Protein AF-T0XRS8-F1 (afdb_monomer_lite)

Secondary structure (DSSP, 8-state):
-PPPP----EEEEEEEEPPGGGS-HHHHHHHHHHHHTTSSPPP-HHHHHHHHHTTTPPP-S-HHHHHHHHHHPPP---EEEEEEEE---EE-TT--EEEEEEEETTEEEEEETTS-EEEE-HHHHHHH-EE-----

pLDDT: mean 84.99, std 14.64, range [35.91, 97.06]

Sequence (136 aa):
MEGQPVDASRILRVRSRIPSFSLSPGALVARLLWARRGTGRPVTWDDYRKARESREGGVDIDLPTFRTLLETSRPDPGYKWRDHPFRPGYRDSEGREYEVIAASPGRIDLLREDGVAGYATEEEFQKFFTPISRID

Foldseek 3Di:
DDDDDDQPQDWAWAKDQDQLQNDDLLVNLLQQCQVCVPVPDQDDPVNSQCSNVVDDDHDPDDPVVNVVSNVPHHRDNRIDIDTDRDDFFKAFPVGWTWDFPDDDQQWTWIATPNNDIDIGGPVCCVVGIDTDDPPD

Structure (mmCIF, N/CA/C/O backbone):
data_AF-T0XRS8-F1
#
_entry.id   AF-T0XRS8-F1
#
loop_
_atom_site.group_PDB
_atom_site.id
_atom_site.type_symbol
_atom_site.label_atom_id
_atom_site.label_alt_id
_atom_site.label_comp_id
_atom_site.label_asym_id
_atom_site.label_entity_id
_atom_site.label_seq_id
_atom_site.pdbx_PDB_ins_code
_atom_site.Cartn_x
_atom_site.Cartn_y
_atom_site.Cartn_z
_atom_site.occupancy
_atom_site.B_iso_or_equiv
_atom_site.auth_seq_id
_atom_site.auth_comp_id
_atom_site.auth_asym_id
_atom_site.auth_atom_id
_atom_site.pdbx_PDB_model_num
ATOM 1 N N . MET A 1 1 ? -12.710 -18.693 40.143 1.00 35.91 1 MET A N 1
ATOM 2 C CA . MET A 1 1 ? -13.077 -19.442 38.926 1.00 35.91 1 MET A CA 1
ATOM 3 C C . MET A 1 1 ? -12.691 -18.549 37.768 1.00 35.91 1 MET A C 1
ATOM 5 O O . MET A 1 1 ? -13.249 -17.469 37.648 1.00 35.91 1 MET A O 1
ATOM 9 N N . GLU A 1 2 ? -11.623 -18.911 37.067 1.00 38.50 2 GLU A N 1
ATOM 10 C CA . GLU A 1 2 ? -11.020 -18.100 36.008 1.00 38.50 2 GLU A CA 1
ATOM 11 C C . GLU A 1 2 ? -11.913 -18.141 34.763 1.00 38.50 2 GLU A C 1
ATOM 13 O O . GLU A 1 2 ? -12.213 -19.215 34.246 1.00 38.50 2 GLU A O 1
ATOM 18 N N . GLY A 1 3 ? -12.378 -16.975 34.312 1.00 37.81 3 GLY A N 1
ATOM 19 C CA . GLY A 1 3 ? -13.088 -16.844 33.045 1.00 37.81 3 GLY A CA 1
ATOM 20 C C . GLY A 1 3 ? -12.098 -16.995 31.896 1.00 37.81 3 GLY A C 1
ATOM 21 O O . GLY A 1 3 ? -11.147 -16.220 31.789 1.00 37.81 3 GLY A O 1
ATOM 22 N N . GLN A 1 4 ? -12.299 -18.002 31.049 1.00 39.41 4 GLN A N 1
ATOM 23 C CA . GLN A 1 4 ? -11.571 -18.111 29.789 1.00 39.41 4 GLN A CA 1
ATOM 24 C C . GLN A 1 4 ? -11.883 -16.889 28.907 1.00 39.41 4 GLN A C 1
ATOM 26 O O . GLN A 1 4 ? -13.053 -16.523 28.775 1.00 39.41 4 GLN A O 1
ATOM 31 N N . PRO A 1 5 ? -10.873 -16.246 28.294 1.00 43.00 5 PRO A N 1
ATOM 32 C CA . PRO A 1 5 ? -11.111 -15.126 27.400 1.00 43.00 5 PRO A CA 1
ATOM 33 C C . PRO A 1 5 ? -11.850 -15.607 26.150 1.00 43.00 5 PRO A C 1
ATOM 35 O O . PRO A 1 5 ? -11.501 -16.626 25.557 1.00 43.00 5 PRO A O 1
ATOM 38 N N . VAL A 1 6 ? -12.875 -14.851 25.761 1.00 47.41 6 VAL A N 1
ATOM 39 C CA . VAL A 1 6 ? -13.699 -15.110 24.580 1.00 47.41 6 VAL A CA 1
ATOM 40 C C . VAL A 1 6 ? -12.820 -15.006 23.334 1.00 47.41 6 VAL A C 1
ATOM 42 O O . VAL A 1 6 ? -12.422 -13.916 22.920 1.00 47.41 6 VAL A O 1
ATOM 45 N N . ASP A 1 7 ? -12.486 -16.151 22.751 1.00 50.41 7 ASP A N 1
ATOM 46 C CA . ASP A 1 7 ? -11.766 -16.230 21.488 1.00 50.41 7 ASP A CA 1
ATOM 47 C C . ASP A 1 7 ? -12.757 -16.046 20.332 1.00 50.41 7 ASP A C 1
ATOM 49 O O . ASP A 1 7 ? -13.277 -17.000 19.761 1.00 50.41 7 ASP A O 1
ATOM 53 N N . ALA A 1 8 ? -13.068 -14.789 20.016 1.00 51.38 8 ALA A N 1
ATOM 54 C CA . ALA A 1 8 ? -13.734 -14.425 18.767 1.00 51.38 8 ALA A CA 1
ATOM 55 C C . ALA A 1 8 ? -12.721 -13.865 17.754 1.00 51.38 8 ALA A C 1
ATOM 57 O O . ALA A 1 8 ? -13.025 -12.934 17.007 1.00 51.38 8 ALA A O 1
ATOM 58 N N . SER A 1 9 ? -11.496 -14.408 17.726 1.00 61.56 9 SER A N 1
ATOM 59 C CA . SER A 1 9 ? -10.527 -14.065 16.687 1.00 61.56 9 SER A CA 1
ATOM 60 C C . SER A 1 9 ? -10.908 -14.750 15.369 1.00 61.56 9 SER A C 1
ATOM 62 O O . SER A 1 9 ? -10.404 -15.808 15.003 1.00 61.56 9 SER A O 1
ATOM 64 N N . ARG A 1 10 ? -11.830 -14.150 14.606 1.00 82.62 10 ARG A N 1
ATOM 65 C CA . ARG A 1 10 ? -11.964 -14.542 13.196 1.00 82.62 10 ARG A CA 1
ATOM 66 C C . ARG A 1 10 ? -10.756 -14.022 12.425 1.00 82.62 10 ARG A C 1
ATOM 68 O O . ARG A 1 10 ? -10.307 -12.891 12.615 1.00 82.62 10 ARG A O 1
ATOM 75 N N . ILE A 1 11 ? -10.222 -14.860 11.546 1.00 85.69 11 ILE A N 1
ATOM 76 C CA . ILE A 1 11 ? -9.126 -14.468 10.667 1.00 85.69 11 ILE A CA 1
ATOM 77 C C . ILE A 1 11 ? -9.707 -13.687 9.492 1.00 85.69 11 ILE A C 1
ATOM 79 O O . ILE A 1 11 ? -10.477 -14.229 8.699 1.00 85.69 11 ILE A O 1
ATOM 83 N N . LEU A 1 12 ? -9.322 -12.417 9.368 1.00 86.75 12 LEU A N 1
ATOM 84 C CA . LEU A 1 12 ? -9.622 -11.617 8.187 1.00 86.75 12 LEU A CA 1
ATOM 85 C C . LEU A 1 12 ? -8.468 -11.678 7.203 1.00 86.75 12 LEU A C 1
ATOM 87 O O . LEU A 1 12 ? -7.303 -11.506 7.564 1.00 86.75 12 LEU A O 1
ATOM 91 N N . ARG A 1 13 ? -8.807 -11.845 5.926 1.00 83.56 13 ARG A N 1
ATOM 9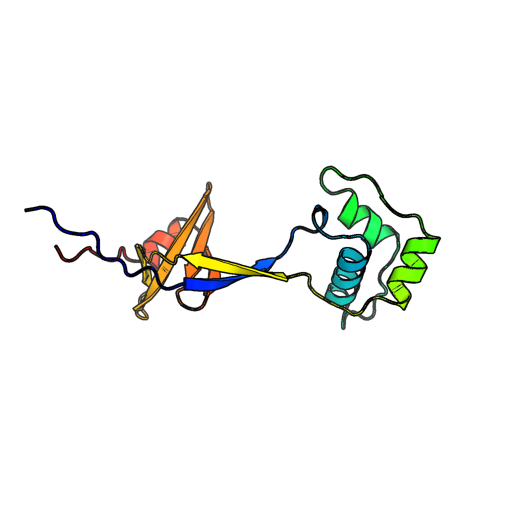2 C CA . ARG A 1 13 ? -7.837 -11.766 4.841 1.00 83.56 13 ARG A CA 1
ATOM 93 C C . ARG A 1 13 ? -7.719 -10.318 4.382 1.00 83.56 13 ARG A C 1
ATOM 95 O O . ARG A 1 13 ? -8.524 -9.828 3.595 1.00 83.56 13 ARG A O 1
ATOM 102 N N . VAL A 1 14 ? -6.701 -9.624 4.877 1.00 80.38 14 VAL A N 1
ATOM 103 C CA . VAL A 1 14 ? -6.521 -8.185 4.656 1.00 80.38 14 VAL A CA 1
ATOM 104 C C . VAL A 1 14 ? -5.613 -7.940 3.460 1.00 80.38 14 VAL A C 1
ATOM 106 O O . VAL A 1 14 ? -4.503 -8.475 3.363 1.00 80.38 14 VAL A O 1
ATOM 109 N N . ARG A 1 15 ? -6.070 -7.080 2.548 1.00 82.62 15 ARG A N 1
ATOM 110 C CA . ARG A 1 15 ? -5.274 -6.615 1.412 1.00 82.62 15 ARG A CA 1
ATOM 111 C C . ARG A 1 15 ? -4.413 -5.438 1.852 1.00 82.62 15 ARG A C 1
ATOM 113 O O . ARG A 1 15 ? -4.931 -4.370 2.155 1.00 82.62 15 ARG A O 1
ATOM 120 N N . SER A 1 16 ? -3.094 -5.598 1.836 1.00 76.50 16 SER A N 1
ATOM 121 C CA . SER A 1 16 ? -2.159 -4.515 2.166 1.00 76.50 16 SER A CA 1
ATOM 122 C C . SER A 1 16 ? -1.272 -4.173 0.975 1.00 76.50 16 SER A C 1
ATOM 124 O O . SER A 1 16 ? -0.821 -5.052 0.234 1.00 76.50 16 SER A O 1
ATOM 126 N N . ARG A 1 17 ? -1.042 -2.877 0.746 1.00 80.12 17 ARG A N 1
ATOM 127 C CA . ARG A 1 17 ? -0.142 -2.421 -0.317 1.00 80.12 17 ARG A CA 1
ATOM 128 C C . ARG A 1 17 ? 1.295 -2.650 0.134 1.00 80.12 17 ARG A C 1
ATOM 130 O O . ARG A 1 17 ? 1.692 -2.172 1.191 1.00 80.12 17 ARG A O 1
ATOM 137 N N . ILE A 1 18 ? 2.079 -3.363 -0.668 1.00 82.00 18 ILE A N 1
ATOM 138 C CA . ILE A 1 18 ? 3.507 -3.542 -0.384 1.00 82.00 18 ILE A CA 1
ATOM 139 C C . ILE A 1 18 ? 4.193 -2.186 -0.600 1.00 82.00 18 ILE A C 1
ATOM 141 O O . ILE A 1 18 ? 3.936 -1.574 -1.632 1.00 82.00 18 ILE A O 1
ATOM 145 N N . PRO A 1 19 ? 5.039 -1.662 0.292 1.00 81.19 19 PRO A N 1
ATOM 146 C CA . PRO A 1 19 ? 5.772 -0.428 0.009 1.00 81.19 19 PRO A CA 1
ATOM 147 C C . PRO A 1 19 ? 6.645 -0.560 -1.249 1.00 81.19 19 PRO A C 1
ATOM 149 O O . PRO A 1 19 ? 7.181 -1.629 -1.518 1.00 81.19 19 PRO A O 1
ATOM 152 N N . SER A 1 20 ? 6.776 0.503 -2.051 1.00 82.25 20 SER A N 1
ATOM 153 C CA . SER A 1 20 ? 7.498 0.434 -3.339 1.00 82.25 20 SER A CA 1
ATOM 154 C C . SER A 1 20 ? 8.973 0.042 -3.194 1.00 82.25 20 SER A C 1
ATOM 156 O O . SER A 1 20 ? 9.494 -0.668 -4.047 1.00 82.25 20 SER A O 1
ATOM 158 N N . PHE A 1 21 ? 9.623 0.424 -2.092 1.00 77.69 21 PHE A N 1
ATOM 159 C CA . PHE A 1 21 ? 11.002 0.028 -1.786 1.00 77.69 21 PHE A CA 1
ATOM 160 C C . PHE A 1 21 ? 11.142 -1.466 -1.446 1.00 77.69 21 PHE A C 1
ATOM 162 O O . PHE A 1 21 ? 12.203 -2.044 -1.645 1.00 77.69 21 PHE A O 1
ATOM 169 N N . SER A 1 22 ? 10.074 -2.115 -0.972 1.00 82.31 22 SER A N 1
ATOM 170 C CA . SER A 1 22 ? 10.066 -3.552 -0.663 1.00 82.31 22 SER A CA 1
ATOM 171 C C . SER A 1 22 ? 9.746 -4.426 -1.878 1.00 82.31 22 SER A C 1
ATOM 173 O O . SER A 1 22 ? 9.732 -5.649 -1.762 1.00 82.31 22 SER A O 1
ATOM 175 N N . LEU A 1 23 ? 9.430 -3.826 -3.028 1.00 87.25 23 LEU A N 1
ATOM 176 C CA . LEU A 1 23 ? 9.200 -4.566 -4.262 1.00 87.25 23 LEU A CA 1
ATOM 177 C C . LEU A 1 23 ? 10.528 -4.936 -4.925 1.00 87.25 23 LEU A C 1
ATOM 179 O O . LEU A 1 23 ? 11.496 -4.175 -4.865 1.00 87.25 23 LEU A O 1
ATOM 183 N N . SER A 1 24 ? 10.550 -6.080 -5.608 1.00 90.25 24 SER A N 1
ATOM 184 C CA . SER A 1 24 ? 11.596 -6.367 -6.589 1.00 90.25 24 SER A CA 1
ATOM 185 C C . SER A 1 24 ? 11.505 -5.377 -7.763 1.00 90.25 24 SER A C 1
ATOM 187 O O . SER A 1 24 ? 10.426 -4.818 -7.999 1.00 90.25 24 SER A O 1
ATOM 189 N N . PRO A 1 25 ? 12.584 -5.184 -8.541 1.00 91.00 25 PRO A N 1
ATOM 190 C CA . PRO A 1 25 ? 12.568 -4.303 -9.709 1.00 91.00 25 PRO A CA 1
ATOM 191 C C . PRO A 1 25 ? 11.397 -4.563 -10.664 1.00 91.00 25 PRO A C 1
ATOM 193 O O . PRO A 1 25 ? 10.655 -3.645 -11.011 1.00 91.00 25 PRO A O 1
ATOM 196 N N . GLY A 1 26 ? 11.161 -5.830 -11.021 1.00 93.00 26 GLY A N 1
ATOM 197 C CA . GLY A 1 26 ? 10.048 -6.212 -11.896 1.00 93.00 26 GLY A CA 1
ATOM 198 C C . GLY A 1 26 ? 8.679 -5.907 -11.286 1.00 93.00 26 GLY A C 1
ATOM 199 O O . GLY A 1 26 ? 7.807 -5.362 -11.958 1.00 93.00 26 GLY A O 1
ATOM 200 N N . ALA A 1 27 ? 8.496 -6.167 -9.989 1.00 91.56 27 ALA A N 1
ATOM 201 C CA . ALA A 1 27 ? 7.237 -5.860 -9.314 1.00 91.56 27 ALA A CA 1
ATOM 202 C C . ALA A 1 27 ? 6.998 -4.342 -9.187 1.00 91.56 27 ALA A C 1
ATOM 204 O O . ALA A 1 27 ? 5.854 -3.884 -9.242 1.00 91.56 27 ALA A O 1
ATOM 205 N N . LEU A 1 28 ? 8.060 -3.540 -9.061 1.00 92.50 28 LEU A N 1
ATOM 206 C CA . LEU A 1 28 ? 7.959 -2.082 -9.081 1.00 92.50 28 LEU A CA 1
ATOM 207 C C . LEU A 1 28 ? 7.553 -1.564 -10.469 1.00 92.50 28 LEU A C 1
ATOM 209 O O . LEU A 1 28 ? 6.654 -0.727 -10.561 1.00 92.50 28 LEU A O 1
ATOM 213 N N . VAL A 1 29 ? 8.140 -2.101 -11.544 1.00 94.62 29 VAL A N 1
ATOM 214 C CA . VAL A 1 29 ? 7.738 -1.786 -12.928 1.00 94.62 29 VAL A CA 1
ATOM 215 C C . VAL A 1 29 ? 6.275 -2.166 -13.175 1.00 94.62 29 VAL A C 1
ATOM 217 O O . VAL A 1 29 ? 5.503 -1.338 -13.661 1.00 94.62 29 VAL A O 1
ATOM 220 N N . ALA A 1 30 ? 5.853 -3.361 -12.754 1.00 94.81 30 ALA A N 1
ATOM 221 C CA . ALA A 1 30 ? 4.461 -3.807 -12.826 1.00 94.81 30 ALA A CA 1
ATOM 222 C C . ALA A 1 30 ? 3.492 -2.836 -12.123 1.00 94.81 30 ALA A C 1
ATOM 224 O O . ALA A 1 30 ? 2.426 -2.513 -12.662 1.00 94.81 30 ALA A O 1
ATOM 225 N N . ARG A 1 31 ? 3.881 -2.298 -10.960 1.00 93.62 31 ARG A N 1
ATOM 226 C CA . ARG A 1 31 ? 3.103 -1.282 -10.237 1.00 93.62 31 ARG A CA 1
ATOM 227 C C . ARG A 1 31 ? 3.009 0.036 -10.978 1.00 93.62 31 ARG A C 1
ATOM 229 O O . ARG A 1 31 ? 1.933 0.636 -10.993 1.00 93.62 31 ARG A O 1
ATOM 236 N N . LEU A 1 32 ? 4.107 0.511 -11.552 1.00 93.50 32 LEU A N 1
ATOM 237 C CA . LEU A 1 32 ? 4.101 1.749 -12.327 1.00 93.50 32 LEU A CA 1
ATOM 238 C C . LEU A 1 32 ? 3.209 1.603 -13.565 1.00 93.50 32 LEU A C 1
ATOM 240 O O . LEU A 1 32 ? 2.399 2.488 -13.836 1.00 93.50 32 LEU A O 1
ATOM 244 N N . LEU A 1 33 ? 3.277 0.454 -14.247 1.00 94.94 33 LEU A N 1
ATOM 245 C CA . LEU A 1 33 ? 2.398 0.121 -15.371 1.00 94.94 33 LEU A CA 1
ATOM 246 C C . LEU A 1 33 ? 0.925 0.120 -14.952 1.00 94.94 33 LEU A C 1
ATOM 248 O O . LEU A 1 33 ? 0.080 0.682 -15.648 1.00 94.94 33 LEU A O 1
ATOM 252 N N . TRP A 1 34 ? 0.611 -0.457 -13.790 1.00 93.62 34 TRP A N 1
ATOM 253 C CA . TRP A 1 34 ? -0.744 -0.425 -13.244 1.00 93.62 34 TRP A CA 1
ATOM 254 C C . TRP A 1 34 ? -1.208 1.000 -12.928 1.00 93.62 34 TRP A C 1
ATOM 256 O O . TRP A 1 34 ? -2.308 1.380 -13.317 1.00 93.62 34 TRP A O 1
ATOM 266 N N . ALA A 1 35 ? -0.363 1.811 -12.287 1.00 90.56 35 ALA A N 1
ATOM 267 C CA . ALA A 1 35 ? -0.690 3.188 -11.915 1.00 90.56 35 ALA A CA 1
ATOM 268 C C . ALA A 1 35 ? -0.885 4.115 -13.128 1.00 90.56 35 ALA A C 1
ATOM 270 O O . ALA A 1 35 ? -1.624 5.094 -13.047 1.00 90.56 35 ALA A O 1
ATOM 271 N N . ARG A 1 36 ? -0.227 3.818 -14.255 1.00 92.75 36 ARG A N 1
ATOM 272 C CA . ARG A 1 36 ? -0.371 4.553 -15.520 1.00 92.75 36 ARG A CA 1
ATOM 273 C C . ARG A 1 36 ? -1.473 3.996 -16.424 1.00 92.75 36 ARG A C 1
ATOM 275 O O . ARG A 1 36 ? -1.785 4.619 -17.446 1.00 92.75 36 ARG A O 1
ATOM 282 N N . ARG A 1 37 ? -2.095 2.868 -16.068 1.00 87.75 37 ARG A N 1
ATOM 283 C CA . ARG A 1 37 ? -3.165 2.255 -16.861 1.00 87.75 37 ARG A CA 1
ATOM 284 C C . ARG A 1 37 ? -4.313 3.248 -17.054 1.00 87.75 37 ARG A C 1
ATOM 286 O O . ARG A 1 37 ? -4.827 3.807 -16.095 1.00 87.75 37 ARG A O 1
ATOM 293 N N . GLY A 1 38 ? -4.704 3.472 -18.308 1.00 84.94 38 GLY A N 1
ATOM 294 C CA . GLY A 1 38 ? -5.793 4.391 -18.658 1.00 84.94 38 GLY A CA 1
ATOM 295 C C . GLY A 1 38 ? -5.424 5.879 -18.643 1.00 84.94 38 GLY A C 1
ATOM 296 O O . GLY A 1 38 ? -6.267 6.702 -18.972 1.00 84.94 38 GLY A O 1
ATOM 297 N N . THR A 1 39 ? -4.176 6.242 -18.320 1.00 89.06 39 THR A N 1
ATOM 298 C CA . THR A 1 39 ? -3.729 7.652 -18.313 1.00 89.06 39 THR A CA 1
ATOM 299 C C . THR A 1 39 ? -3.171 8.132 -19.656 1.00 89.06 39 THR A C 1
ATOM 301 O O . THR A 1 39 ? -2.911 9.321 -19.820 1.00 89.06 39 THR A O 1
ATOM 304 N N . GLY A 1 40 ? -2.910 7.215 -20.596 1.00 86.56 40 GLY A N 1
ATOM 305 C CA . GLY A 1 40 ? -2.250 7.507 -21.877 1.00 86.56 40 GLY A CA 1
ATOM 306 C C . GLY A 1 40 ? -0.763 7.876 -21.769 1.00 86.56 40 GLY A C 1
ATOM 307 O O . GLY A 1 40 ? -0.125 8.119 -22.789 1.00 86.56 40 GLY A O 1
ATOM 308 N N . ARG A 1 41 ? -0.189 7.913 -20.558 1.00 90.31 41 ARG A N 1
ATOM 309 C CA . ARG A 1 41 ? 1.225 8.239 -20.326 1.00 90.31 41 ARG A CA 1
ATOM 310 C C . ARG A 1 41 ? 2.058 6.965 -20.147 1.00 90.31 41 ARG A C 1
ATOM 312 O O . ARG A 1 41 ? 1.679 6.132 -19.321 1.00 90.31 41 ARG A O 1
ATOM 319 N N . PRO A 1 42 ? 3.188 6.807 -20.858 1.00 92.69 42 PRO A N 1
ATOM 320 C CA . PRO A 1 42 ? 4.075 5.667 -20.659 1.00 92.69 42 PRO A CA 1
ATOM 321 C C . PRO A 1 42 ? 4.801 5.756 -19.311 1.00 92.69 42 PRO A C 1
ATOM 323 O O . PRO A 1 42 ? 5.017 6.843 -18.775 1.00 92.69 42 PRO A O 1
ATOM 326 N N . VAL A 1 43 ? 5.196 4.600 -18.776 1.00 94.56 43 VAL A N 1
ATOM 327 C CA . VAL A 1 43 ? 6.115 4.527 -17.633 1.00 94.56 43 VAL A CA 1
ATOM 328 C C . VAL A 1 43 ? 7.522 4.841 -18.124 1.00 94.56 43 VAL A C 1
ATOM 330 O O . VAL A 1 43 ? 7.988 4.256 -19.101 1.00 94.56 43 VAL A O 1
ATOM 333 N N . THR A 1 44 ? 8.203 5.754 -17.441 1.00 95.62 44 THR A N 1
ATOM 334 C CA . THR A 1 44 ? 9.549 6.203 -17.804 1.00 95.62 44 THR A CA 1
ATOM 335 C C . THR A 1 44 ? 10.599 5.713 -16.815 1.00 95.62 44 THR A C 1
ATOM 337 O O . THR A 1 44 ? 10.300 5.288 -15.699 1.00 95.62 44 THR A O 1
ATOM 340 N N . TRP A 1 45 ? 11.863 5.814 -17.222 1.00 94.75 45 TRP A N 1
ATOM 341 C CA . TRP A 1 45 ? 12.990 5.531 -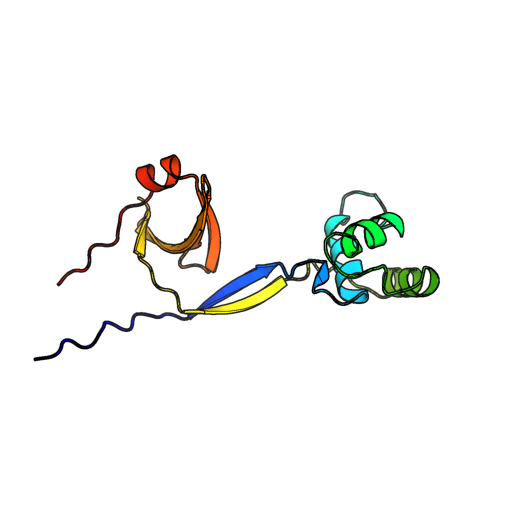16.340 1.00 94.75 45 TRP A CA 1
ATOM 342 C C . TRP A 1 45 ? 13.025 6.455 -15.114 1.00 94.75 45 TRP A C 1
ATOM 344 O O . TRP A 1 45 ? 13.332 6.016 -14.009 1.00 94.75 45 TRP A O 1
ATOM 354 N N . ASP A 1 46 ? 12.646 7.721 -15.287 1.00 92.88 46 ASP A N 1
ATOM 355 C CA . ASP A 1 46 ? 12.565 8.697 -14.198 1.00 92.88 46 ASP A CA 1
ATOM 356 C C . ASP A 1 46 ? 11.483 8.324 -13.167 1.00 92.88 46 ASP A C 1
ATOM 358 O O . ASP A 1 46 ? 11.716 8.432 -11.962 1.00 92.88 46 ASP A O 1
ATOM 362 N N . ASP A 1 47 ? 10.339 7.785 -13.616 1.00 92.06 47 ASP A N 1
ATOM 363 C CA . ASP A 1 47 ? 9.308 7.253 -12.711 1.00 92.06 47 ASP A CA 1
ATOM 364 C C . ASP A 1 47 ? 9.860 6.113 -11.837 1.00 92.06 47 ASP A C 1
ATOM 366 O O . ASP A 1 47 ? 9.589 6.066 -10.634 1.00 92.06 47 ASP A O 1
ATOM 370 N N . TYR A 1 48 ? 10.648 5.203 -12.427 1.00 91.81 48 TYR A N 1
ATOM 371 C CA . TYR A 1 48 ? 11.281 4.100 -11.698 1.00 91.81 48 TYR A CA 1
ATOM 372 C C . TYR A 1 48 ? 12.257 4.615 -10.644 1.00 91.81 48 TYR A C 1
ATOM 374 O O . TYR A 1 48 ? 12.160 4.240 -9.473 1.00 91.81 48 TYR A O 1
ATOM 382 N N . ARG A 1 49 ? 13.159 5.517 -11.044 1.00 90.06 49 ARG A N 1
ATOM 383 C CA . ARG A 1 49 ? 14.161 6.101 -10.151 1.00 90.06 49 ARG A CA 1
ATOM 384 C C . ARG A 1 49 ? 13.524 6.790 -8.956 1.00 90.06 49 ARG A C 1
ATOM 386 O O . ARG A 1 49 ? 13.837 6.435 -7.826 1.00 90.06 49 ARG A O 1
ATOM 393 N N . LYS A 1 50 ? 12.558 7.681 -9.188 1.00 88.38 50 LYS A N 1
ATOM 394 C CA . LYS A 1 50 ? 11.840 8.386 -8.115 1.00 88.38 50 LYS A CA 1
ATOM 395 C C . LYS A 1 50 ? 11.130 7.429 -7.164 1.00 88.38 50 LYS A C 1
ATOM 397 O O . LYS A 1 50 ? 11.134 7.638 -5.953 1.00 88.38 50 LYS A O 1
ATOM 402 N N . ALA A 1 51 ? 10.523 6.367 -7.694 1.00 86.56 51 ALA A N 1
ATOM 403 C CA . ALA A 1 51 ? 9.852 5.376 -6.865 1.00 86.56 51 ALA A CA 1
ATOM 404 C C . ALA A 1 51 ? 10.839 4.554 -6.015 1.00 86.56 51 ALA A C 1
ATOM 406 O O . ALA A 1 51 ? 10.492 4.173 -4.892 1.00 86.56 51 ALA A O 1
ATOM 407 N N . ARG A 1 52 ? 12.054 4.304 -6.521 1.00 85.75 52 ARG A N 1
ATOM 408 C CA . ARG A 1 52 ? 13.095 3.520 -5.841 1.00 85.75 52 ARG A CA 1
ATOM 409 C C . ARG A 1 52 ? 13.886 4.331 -4.815 1.00 85.75 52 ARG A C 1
ATOM 411 O O . ARG A 1 52 ? 14.010 3.897 -3.675 1.00 85.75 52 ARG A O 1
ATOM 418 N N . GLU A 1 53 ? 14.309 5.535 -5.193 1.00 74.00 53 GLU A N 1
ATOM 419 C CA . GLU A 1 53 ? 15.128 6.456 -4.387 1.00 74.00 53 GLU A CA 1
ATOM 420 C C . GLU A 1 53 ? 14.409 6.953 -3.116 1.00 74.00 53 GLU A C 1
ATOM 422 O O . GLU A 1 53 ? 15.029 7.515 -2.220 1.00 74.00 53 GLU A O 1
ATOM 427 N N . SER A 1 54 ? 13.099 6.724 -2.998 1.00 58.25 54 SER A N 1
ATOM 428 C CA . SER A 1 54 ? 12.246 7.340 -1.980 1.00 58.25 54 SER A CA 1
ATOM 429 C C . SER A 1 54 ? 12.459 6.920 -0.519 1.00 58.25 54 SER A C 1
ATOM 431 O O . SER A 1 54 ? 11.722 7.460 0.306 1.00 58.25 54 SER A O 1
ATOM 433 N N . ARG A 1 55 ? 13.412 6.038 -0.142 1.00 57.44 55 ARG A N 1
ATOM 434 C CA . ARG A 1 55 ? 13.782 5.915 1.293 1.00 57.44 55 ARG A CA 1
ATOM 435 C C . ARG A 1 55 ? 15.061 5.192 1.726 1.00 57.44 55 ARG A C 1
ATOM 437 O O . ARG A 1 55 ? 15.440 5.468 2.848 1.00 57.44 55 ARG A O 1
ATOM 444 N N . GLU A 1 56 ? 15.722 4.329 0.943 1.00 52.94 56 GLU A N 1
ATOM 445 C CA . GLU A 1 56 ? 17.007 3.709 1.389 1.00 52.94 56 GLU A CA 1
ATOM 446 C C . GLU A 1 56 ? 17.734 2.848 0.334 1.00 52.94 56 GLU A C 1
ATOM 448 O O . GLU A 1 56 ? 18.903 2.514 0.504 1.00 52.94 56 GLU A O 1
ATOM 453 N N . GLY A 1 57 ? 17.083 2.495 -0.776 1.00 54.59 57 GLY A N 1
ATOM 454 C CA . GLY A 1 57 ? 17.710 1.754 -1.869 1.00 54.59 57 GLY A CA 1
ATOM 455 C C . GLY A 1 57 ? 18.044 2.686 -3.022 1.00 54.59 57 GLY A C 1
ATOM 456 O O . GLY A 1 57 ? 17.143 3.282 -3.611 1.00 54.59 57 GLY A O 1
ATOM 457 N N . GLY A 1 58 ? 19.327 2.803 -3.363 1.00 69.56 58 GLY A N 1
ATOM 458 C CA . GLY A 1 58 ? 19.730 3.379 -4.642 1.00 69.56 58 GLY A CA 1
ATOM 459 C C . GLY A 1 58 ? 19.096 2.628 -5.818 1.00 69.56 58 GLY A C 1
ATOM 460 O O . GLY A 1 58 ? 18.491 1.565 -5.667 1.00 69.56 58 GLY A O 1
ATOM 461 N N . VAL A 1 59 ? 19.228 3.195 -7.012 1.00 80.31 59 VAL A N 1
ATOM 462 C CA . VAL A 1 59 ? 18.785 2.534 -8.241 1.00 80.31 59 VAL A CA 1
ATOM 463 C C . VAL A 1 59 ? 19.538 1.204 -8.383 1.00 80.31 59 VAL A C 1
ATOM 465 O O . VAL A 1 59 ? 20.763 1.185 -8.443 1.00 80.31 59 VAL A O 1
ATOM 468 N N . ASP A 1 60 ? 18.797 0.099 -8.392 1.00 85.50 60 ASP A N 1
ATOM 469 C CA . ASP A 1 60 ? 19.305 -1.273 -8.252 1.00 85.50 60 ASP A CA 1
ATOM 470 C C . ASP A 1 60 ? 19.368 -2.057 -9.568 1.00 85.50 60 ASP A C 1
ATOM 472 O O . ASP A 1 60 ? 19.826 -3.197 -9.598 1.00 85.50 60 ASP A O 1
ATOM 476 N N . ILE A 1 61 ? 18.919 -1.441 -10.659 1.00 91.00 61 ILE A N 1
ATOM 477 C CA . ILE A 1 61 ? 19.010 -1.962 -12.023 1.00 91.00 61 ILE A CA 1
ATOM 478 C C . ILE A 1 61 ? 19.471 -0.850 -12.965 1.00 91.00 61 ILE A C 1
ATOM 480 O O . ILE A 1 61 ? 19.360 0.329 -12.643 1.00 91.00 61 ILE A O 1
ATOM 484 N N . ASP A 1 62 ? 19.962 -1.199 -14.145 1.00 93.38 62 ASP A N 1
ATOM 485 C CA . ASP A 1 62 ? 20.300 -0.224 -15.179 1.00 93.38 62 ASP A CA 1
ATOM 486 C C . ASP A 1 62 ? 19.128 0.036 -16.149 1.00 93.38 62 ASP A C 1
ATOM 488 O O . ASP A 1 62 ? 18.071 -0.604 -16.104 1.00 93.38 62 ASP A O 1
ATOM 492 N N .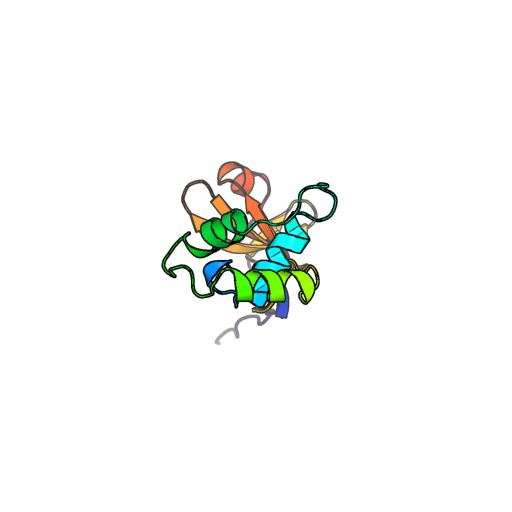 LEU A 1 63 ? 19.307 1.014 -17.043 1.00 94.06 63 LEU A N 1
ATOM 493 C CA . LEU A 1 63 ? 18.299 1.379 -18.042 1.00 94.06 63 LEU A CA 1
ATOM 494 C C . LEU A 1 63 ? 17.966 0.223 -19.018 1.00 94.06 63 LEU A C 1
ATOM 496 O O . LEU A 1 63 ? 16.780 0.034 -19.303 1.00 94.06 63 LEU A O 1
ATOM 500 N N . PRO A 1 64 ? 18.937 -0.554 -19.543 1.00 97.06 64 PRO A N 1
ATOM 501 C CA . PRO A 1 64 ? 18.640 -1.747 -20.341 1.00 97.06 64 PRO A CA 1
ATOM 502 C C . PRO A 1 64 ? 17.769 -2.782 -19.613 1.00 97.06 64 PRO A C 1
ATOM 504 O O . PRO A 1 64 ? 16.779 -3.260 -20.178 1.00 97.06 64 PRO A O 1
ATOM 507 N N . THR A 1 65 ? 18.073 -3.081 -18.348 1.00 95.81 65 THR A N 1
ATOM 508 C CA . THR A 1 65 ? 17.275 -4.005 -17.527 1.00 95.81 65 THR A CA 1
ATOM 509 C C . THR A 1 65 ? 15.865 -3.466 -17.321 1.00 95.81 65 THR A C 1
ATOM 511 O O . THR A 1 65 ? 14.891 -4.199 -17.479 1.00 95.81 65 THR A O 1
ATOM 514 N N . PHE A 1 66 ? 15.723 -2.167 -17.050 1.00 96.25 66 PHE A N 1
ATOM 515 C CA . PHE A 1 66 ? 14.413 -1.530 -16.932 1.00 96.25 66 PHE A CA 1
ATOM 516 C C . PHE A 1 66 ? 13.578 -1.652 -18.207 1.00 96.25 66 PHE A C 1
ATOM 518 O O . PHE A 1 66 ? 12.399 -1.985 -18.122 1.00 96.25 66 PHE A O 1
ATOM 525 N N . ARG A 1 67 ? 14.171 -1.419 -19.385 1.00 96.44 67 ARG A N 1
ATOM 526 C CA . ARG A 1 67 ? 13.469 -1.572 -20.672 1.00 96.44 67 ARG A CA 1
ATOM 527 C C . ARG A 1 67 ? 12.972 -3.002 -20.867 1.00 96.44 67 ARG A C 1
ATOM 529 O O . ARG A 1 67 ? 11.808 -3.198 -21.195 1.00 96.44 67 ARG A O 1
ATOM 536 N N . THR A 1 68 ? 13.815 -3.982 -20.550 1.00 97.06 68 THR A N 1
ATOM 537 C CA . THR A 1 68 ? 13.445 -5.405 -20.597 1.00 97.06 68 THR A CA 1
ATOM 538 C C . THR A 1 68 ? 12.271 -5.709 -19.663 1.00 97.06 68 THR A C 1
ATOM 540 O O . THR A 1 68 ? 11.309 -6.379 -20.040 1.00 97.06 68 THR A O 1
ATOM 543 N N . LEU A 1 69 ? 12.304 -5.187 -18.434 1.00 96.25 69 LEU A N 1
ATOM 544 C CA . LEU A 1 69 ? 11.207 -5.350 -17.481 1.00 96.25 69 LEU A CA 1
ATOM 545 C C . LEU A 1 69 ? 9.932 -4.644 -17.945 1.00 96.25 69 LEU A C 1
ATOM 547 O O . LEU A 1 69 ? 8.847 -5.170 -17.722 1.00 96.25 69 LEU A O 1
ATOM 551 N N . LEU A 1 70 ? 10.037 -3.484 -18.593 1.00 95.69 70 LEU A N 1
ATOM 552 C CA . LEU A 1 70 ? 8.887 -2.738 -19.099 1.00 95.69 70 LEU A CA 1
ATOM 553 C C . LEU A 1 70 ? 8.126 -3.519 -20.179 1.00 95.69 70 LEU A C 1
ATOM 555 O O . LEU A 1 70 ? 6.900 -3.475 -20.208 1.00 95.69 70 LEU A O 1
ATOM 559 N N . GLU A 1 71 ? 8.847 -4.253 -21.025 1.00 94.50 71 GLU A N 1
ATOM 560 C CA . GLU A 1 71 ? 8.276 -5.086 -22.090 1.00 94.50 71 GLU A CA 1
ATOM 561 C C . GLU A 1 71 ? 7.679 -6.400 -21.565 1.00 94.50 71 GLU A C 1
ATOM 563 O O . GLU A 1 71 ? 6.685 -6.894 -22.095 1.00 94.50 71 GLU A O 1
ATOM 568 N N . THR A 1 72 ? 8.275 -6.972 -20.517 1.00 95.12 72 THR A N 1
ATOM 569 C CA . THR A 1 72 ? 7.917 -8.310 -20.012 1.00 95.12 72 THR A CA 1
ATOM 570 C C . THR A 1 72 ? 6.934 -8.290 -18.840 1.00 95.12 72 THR A C 1
ATOM 572 O O . THR A 1 72 ? 6.228 -9.274 -18.603 1.00 95.12 72 THR A O 1
ATOM 575 N N . SER A 1 73 ? 6.854 -7.183 -18.098 1.00 93.12 73 SER A N 1
ATOM 576 C CA . SER A 1 73 ? 6.009 -7.079 -16.907 1.00 93.12 73 SER A CA 1
ATOM 577 C C . SER A 1 73 ? 4.539 -6.888 -17.264 1.00 93.12 73 SER A C 1
ATOM 579 O O . SER A 1 73 ? 4.173 -6.088 -18.123 1.00 93.12 73 SER A O 1
ATOM 581 N N . ARG A 1 74 ? 3.660 -7.564 -16.522 1.00 92.94 74 ARG A N 1
ATOM 582 C CA . ARG A 1 74 ? 2.215 -7.312 -16.572 1.00 92.94 74 ARG A CA 1
ATOM 583 C C . ARG A 1 74 ? 1.827 -6.278 -15.510 1.00 92.94 74 ARG A C 1
ATOM 585 O O . ARG A 1 74 ? 2.389 -6.328 -14.419 1.00 92.94 74 ARG A O 1
ATOM 592 N N . PRO A 1 75 ? 0.869 -5.369 -15.776 1.00 91.81 75 PRO A N 1
ATOM 593 C CA . PRO A 1 75 ? 0.407 -4.410 -14.775 1.00 91.81 75 PRO A CA 1
ATOM 594 C C . PRO A 1 75 ? -0.118 -5.100 -13.505 1.00 91.81 75 PRO A C 1
ATOM 596 O O . PRO A 1 75 ? -1.097 -5.843 -13.569 1.00 91.81 75 PRO A O 1
ATOM 599 N N . ASP A 1 76 ? 0.486 -4.804 -12.353 1.00 90.00 76 ASP A N 1
ATOM 600 C CA . ASP A 1 76 ? 0.088 -5.333 -11.043 1.00 90.00 76 ASP A CA 1
ATOM 601 C C . ASP A 1 76 ? 0.262 -4.254 -9.959 1.00 90.00 76 ASP A C 1
ATOM 603 O O . ASP A 1 76 ? 1.358 -3.724 -9.798 1.00 90.00 76 ASP A O 1
ATOM 607 N N . PRO A 1 77 ? -0.771 -3.912 -9.172 1.00 85.75 77 PRO A N 1
ATOM 608 C CA . PRO A 1 77 ? -0.657 -2.916 -8.102 1.00 85.75 77 PRO A CA 1
ATOM 609 C C . PRO A 1 77 ? 0.297 -3.292 -6.944 1.00 85.75 77 PRO A C 1
ATOM 611 O O . PRO A 1 77 ? 0.662 -2.422 -6.141 1.00 85.75 77 PRO A O 1
ATOM 614 N N . GLY A 1 78 ? 0.710 -4.555 -6.818 1.00 84.94 78 GLY A N 1
ATOM 615 C CA . GLY A 1 78 ? 1.619 -5.052 -5.785 1.00 84.94 78 GLY A CA 1
ATOM 616 C C . GLY A 1 78 ? 0.966 -5.086 -4.405 1.00 84.94 78 GLY A C 1
ATOM 617 O O . GLY A 1 78 ? 1.437 -4.434 -3.468 1.00 84.94 78 GLY A O 1
ATOM 618 N N . TYR A 1 79 ? -0.150 -5.799 -4.277 1.00 83.06 79 TYR A N 1
ATOM 619 C CA . TYR A 1 79 ? -0.749 -6.069 -2.971 1.00 83.06 79 TYR A CA 1
ATOM 620 C C . TYR A 1 79 ? -0.281 -7.417 -2.439 1.00 83.06 79 TYR A C 1
ATOM 622 O O . TYR A 1 79 ? -0.138 -8.371 -3.197 1.00 83.06 79 TYR A O 1
ATOM 630 N N . LYS A 1 80 ? -0.116 -7.505 -1.120 1.00 80.81 80 LYS A N 1
ATOM 631 C CA . LYS A 1 80 ? -0.019 -8.781 -0.416 1.00 80.81 80 LYS A CA 1
ATOM 632 C C . LYS A 1 80 ? -1.277 -8.997 0.408 1.00 80.81 80 LYS A C 1
ATOM 634 O O . LYS A 1 80 ? -1.803 -8.061 1.020 1.00 80.81 80 LYS A O 1
ATOM 639 N N . TRP A 1 81 ? -1.731 -10.238 0.428 1.00 81.56 81 TRP A N 1
ATOM 640 C CA . TRP A 1 81 ? -2.717 -10.688 1.395 1.00 81.56 81 TRP A CA 1
ATOM 641 C C . TRP A 1 81 ? -1.988 -11.063 2.676 1.00 81.56 81 TRP A C 1
ATOM 643 O O . TRP A 1 81 ? -0.939 -11.706 2.620 1.00 81.56 81 TRP A O 1
ATOM 653 N N . ARG A 1 82 ? -2.524 -10.634 3.812 1.00 83.06 82 ARG A N 1
ATOM 654 C CA . ARG A 1 82 ? -2.103 -11.121 5.121 1.00 83.06 82 ARG A CA 1
ATOM 655 C C . ARG A 1 82 ? -3.328 -11.597 5.876 1.00 83.06 82 ARG A C 1
ATOM 657 O O . ARG A 1 82 ? -4.377 -10.958 5.792 1.00 83.06 82 ARG A O 1
ATOM 664 N N . ASP A 1 83 ? -3.155 -12.665 6.626 1.00 85.25 83 ASP A N 1
ATOM 665 C CA . ASP A 1 83 ? -4.135 -13.079 7.611 1.00 85.25 83 ASP A CA 1
ATOM 666 C C . ASP A 1 83 ? -3.952 -12.198 8.847 1.00 85.25 83 ASP A C 1
ATOM 668 O O . ASP A 1 83 ? -2.832 -11.991 9.324 1.00 85.25 83 ASP A O 1
ATOM 672 N N . HIS A 1 84 ? -5.045 -11.593 9.301 1.00 84.75 84 HIS A N 1
ATOM 673 C CA . HIS A 1 84 ? -5.073 -10.687 10.442 1.00 84.75 84 HIS A CA 1
ATOM 674 C C . HIS A 1 84 ? -6.059 -11.238 11.477 1.00 84.75 84 HIS A C 1
ATOM 676 O O . HIS A 1 84 ? -7.237 -11.395 11.142 1.00 84.75 84 HIS A O 1
ATOM 682 N N . PRO A 1 85 ? -5.616 -11.544 12.710 1.00 88.44 85 PRO A N 1
ATOM 683 C CA . PRO A 1 85 ? -6.521 -11.928 13.783 1.00 88.44 85 PRO A CA 1
ATOM 684 C C . PRO A 1 85 ? -7.342 -10.704 14.184 1.00 88.44 85 PRO A C 1
ATOM 686 O O . PRO A 1 85 ? -6.830 -9.798 14.838 1.00 88.44 85 PRO A O 1
ATOM 689 N N . PHE A 1 86 ? -8.599 -10.665 13.753 1.00 89.19 86 PHE A N 1
ATOM 690 C CA . PHE A 1 86 ? -9.442 -9.494 13.930 1.00 89.19 86 PHE A CA 1
ATOM 691 C C . PHE A 1 86 ? -10.029 -9.438 15.332 1.00 89.19 86 PHE A C 1
ATOM 693 O O . PHE A 1 86 ? -10.590 -10.420 15.822 1.00 89.19 86 PHE A O 1
ATOM 700 N N . ARG A 1 87 ? -9.876 -8.280 15.973 1.00 89.88 87 ARG A N 1
ATOM 701 C CA . ARG A 1 87 ? -10.306 -8.028 17.350 1.00 89.88 87 ARG A CA 1
ATOM 702 C C . ARG A 1 87 ? -11.161 -6.763 17.382 1.00 89.88 87 ARG A C 1
ATOM 704 O O . ARG A 1 87 ? -10.619 -5.673 17.578 1.00 89.88 87 ARG A O 1
ATOM 711 N N . PRO A 1 88 ? -12.479 -6.880 17.163 1.00 91.38 88 PRO A N 1
ATOM 712 C CA . PRO A 1 88 ? -13.342 -5.714 17.111 1.00 91.38 88 PRO A CA 1
ATOM 713 C C . PRO A 1 88 ? -13.386 -5.027 18.481 1.00 91.38 88 PRO A C 1
ATOM 715 O O . PRO A 1 88 ? -13.579 -5.667 19.513 1.00 91.38 88 PRO A O 1
ATOM 718 N N . GLY A 1 89 ? -13.180 -3.711 18.483 1.00 92.25 89 GLY A N 1
ATOM 719 C CA . GLY A 1 89 ? -13.294 -2.862 19.674 1.00 92.25 89 GLY A CA 1
ATOM 720 C C . GLY A 1 89 ? -14.382 -1.800 19.548 1.00 92.25 89 GLY A C 1
ATOM 721 O O . GLY A 1 89 ? -14.790 -1.218 20.551 1.00 92.25 89 GLY A O 1
ATOM 722 N N . TYR A 1 90 ? -14.857 -1.552 18.326 1.00 94.38 90 TYR A N 1
ATOM 723 C CA . TYR A 1 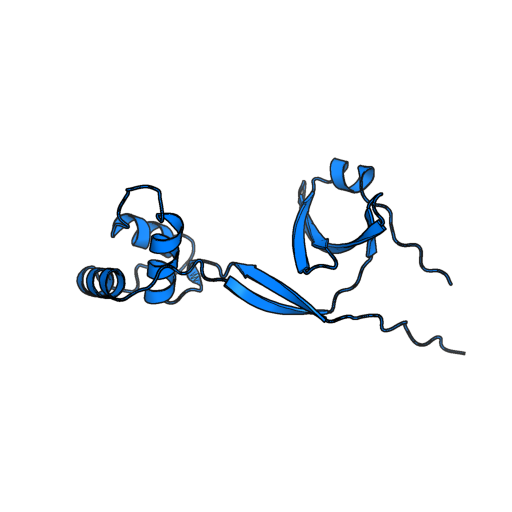90 ? -15.774 -0.466 18.009 1.00 94.38 90 TYR A CA 1
ATOM 724 C C . TYR A 1 90 ? -16.810 -0.900 16.979 1.00 94.38 90 TYR A C 1
ATOM 726 O O . TYR A 1 90 ? -16.541 -1.771 16.153 1.00 94.38 90 TYR A O 1
ATOM 734 N N . ARG A 1 91 ? -17.976 -0.253 16.993 1.00 95.44 91 ARG A N 1
ATOM 735 C CA . ARG A 1 91 ? -18.996 -0.374 15.946 1.00 95.44 91 ARG A CA 1
ATOM 736 C C . ARG A 1 91 ? -19.449 0.988 15.447 1.00 95.44 91 ARG A C 1
ATOM 738 O O . ARG A 1 91 ? -19.475 1.948 16.221 1.00 95.44 91 ARG A O 1
ATOM 745 N N . ASP A 1 92 ? -19.864 1.052 14.190 1.00 94.75 92 ASP A N 1
ATOM 746 C CA . ASP A 1 92 ? -20.585 2.214 13.668 1.00 94.75 92 ASP A CA 1
ATOM 747 C C . ASP A 1 92 ? -22.109 2.108 13.890 1.00 94.75 92 ASP A C 1
ATOM 749 O O . ASP A 1 92 ? -22.625 1.136 14.464 1.00 94.75 92 ASP A O 1
ATOM 753 N N . SER A 1 93 ? -22.842 3.134 13.449 1.00 92.44 93 SER A N 1
ATOM 754 C CA . SER A 1 93 ? -24.307 3.206 13.543 1.00 92.44 93 SER A CA 1
ATOM 755 C C . SER A 1 93 ? -25.031 2.141 12.712 1.00 92.44 93 SER A C 1
ATOM 757 O O . SER A 1 93 ? -26.154 1.772 13.049 1.00 92.44 93 SER A O 1
ATOM 759 N N . GLU A 1 94 ? -24.389 1.610 11.669 1.00 93.44 94 GLU A N 1
ATOM 760 C CA . GLU A 1 94 ? -24.899 0.497 10.860 1.00 93.44 94 GLU A CA 1
ATOM 761 C C . GLU A 1 94 ? -24.608 -0.867 11.511 1.00 93.44 94 GLU A C 1
ATOM 763 O O . GLU A 1 94 ? -25.082 -1.895 11.035 1.00 93.44 94 GLU A O 1
ATOM 768 N N . GLY A 1 95 ? -23.867 -0.887 12.624 1.00 92.12 95 GLY A N 1
ATOM 769 C CA . GLY A 1 95 ? -23.492 -2.104 13.337 1.00 92.12 95 GLY A CA 1
ATOM 770 C C . GLY A 1 95 ? -22.281 -2.823 12.766 1.00 92.12 95 GLY A C 1
ATOM 771 O O . GLY A 1 95 ? -22.004 -3.933 13.208 1.00 92.12 95 GLY A O 1
ATOM 772 N N . ARG A 1 96 ? -21.548 -2.201 11.837 1.00 93.81 96 ARG A N 1
ATOM 773 C CA . ARG A 1 96 ? -20.311 -2.777 11.305 1.00 93.81 96 ARG A CA 1
ATOM 774 C C . ARG A 1 96 ? -19.221 -2.693 12.357 1.00 93.81 96 ARG A C 1
ATOM 776 O O . ARG A 1 96 ? -19.074 -1.654 13.005 1.00 93.81 96 ARG A O 1
ATOM 783 N N . GLU A 1 97 ? -18.455 -3.763 12.504 1.00 94.44 97 GLU A N 1
ATOM 784 C CA . GLU A 1 97 ? -17.398 -3.843 13.512 1.00 94.44 97 GLU A CA 1
ATOM 785 C C . GLU A 1 97 ? -16.046 -3.351 12.984 1.00 94.44 97 GLU A C 1
ATOM 787 O O . GLU A 1 97 ? -15.680 -3.586 11.827 1.00 94.44 97 GLU A O 1
ATOM 792 N N . TYR A 1 98 ? -15.276 -2.712 13.866 1.00 94.25 98 TYR A N 1
ATOM 793 C CA . TYR A 1 98 ? -13.969 -2.142 13.570 1.00 94.25 98 TYR A CA 1
ATOM 794 C C . TYR A 1 98 ? -12.944 -2.447 14.669 1.00 94.25 98 TYR A C 1
ATOM 796 O O . TYR A 1 98 ? -13.231 -2.415 15.870 1.00 94.25 98 TYR A O 1
ATOM 804 N N . GLU A 1 99 ? -11.712 -2.678 14.232 1.00 93.69 99 GLU A N 1
ATOM 805 C CA . GLU A 1 99 ? -10.503 -2.743 15.047 1.00 93.69 99 GLU A CA 1
ATOM 806 C C . GLU A 1 99 ? -9.651 -1.495 14.780 1.00 93.69 99 GLU A C 1
ATOM 808 O O . GLU A 1 99 ? -9.424 -1.124 13.625 1.00 93.69 99 GLU A O 1
ATOM 813 N N . VAL A 1 100 ? -9.143 -0.861 15.839 1.00 92.88 100 VAL A N 1
ATOM 814 C CA . VAL A 1 100 ? -8.116 0.183 15.718 1.00 92.88 100 VAL A CA 1
ATOM 815 C C . VAL A 1 100 ? -6.763 -0.500 15.550 1.00 92.88 100 VAL A C 1
ATOM 817 O O . VAL A 1 100 ? -6.283 -1.153 16.474 1.0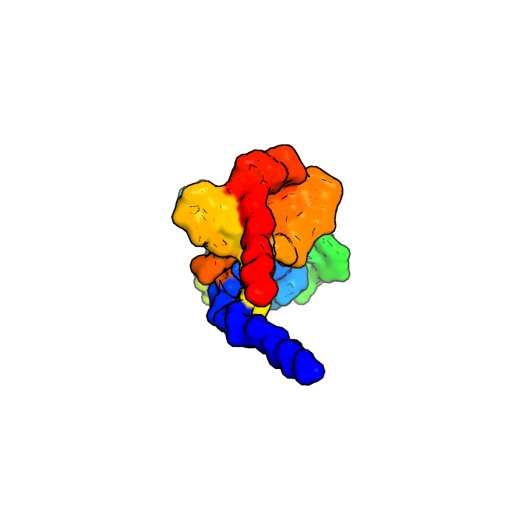0 92.88 100 VAL A O 1
ATOM 820 N N . ILE A 1 101 ? -6.148 -0.345 14.377 1.00 90.56 101 ILE A N 1
ATOM 821 C CA . ILE A 1 101 ? -4.879 -1.013 14.035 1.00 90.56 101 ILE A CA 1
ATOM 822 C C . ILE A 1 101 ? -3.655 -0.106 14.211 1.00 90.56 101 ILE A C 1
ATOM 824 O O . ILE A 1 101 ? -2.544 -0.611 14.375 1.00 90.56 101 ILE A O 1
ATOM 828 N N . ALA A 1 102 ? -3.838 1.216 14.181 1.00 90.56 102 ALA A N 1
ATOM 829 C CA . ALA A 1 102 ? -2.825 2.203 14.547 1.00 90.56 102 ALA A CA 1
ATOM 830 C C . ALA A 1 102 ? -3.488 3.542 14.902 1.00 90.56 102 ALA A C 1
ATOM 832 O O . ALA A 1 102 ? -4.554 3.872 14.387 1.00 90.56 102 ALA A O 1
ATOM 833 N N . ALA A 1 103 ? -2.837 4.332 15.752 1.00 89.88 103 ALA A N 1
ATOM 834 C CA . ALA A 1 103 ? -3.246 5.698 16.049 1.00 89.88 103 ALA A CA 1
ATOM 835 C C . ALA A 1 103 ? -2.017 6.610 16.079 1.00 89.88 103 ALA A C 1
ATOM 837 O O . ALA A 1 103 ? -0.986 6.276 16.664 1.00 89.88 103 ALA A O 1
ATOM 838 N N . SER A 1 104 ? -2.133 7.756 15.424 1.00 90.19 104 SER A N 1
ATOM 839 C CA . SER A 1 104 ? -1.148 8.837 15.399 1.00 90.19 104 SER A CA 1
ATOM 840 C C . SER A 1 104 ? -1.887 10.178 15.446 1.00 90.19 104 SER A C 1
ATOM 842 O O . SER A 1 104 ? -3.088 10.196 15.167 1.00 90.19 104 SER A O 1
ATOM 844 N N . PRO A 1 105 ? -1.226 11.296 15.799 1.00 89.56 105 PRO A N 1
ATOM 845 C CA . PRO A 1 105 ? -1.906 12.586 15.912 1.00 89.56 105 PRO A CA 1
ATOM 846 C C . PRO A 1 105 ? -2.695 12.932 14.642 1.00 89.56 105 PRO A C 1
ATOM 848 O O . PRO A 1 105 ? -2.123 13.008 13.552 1.00 89.56 105 PRO A O 1
ATOM 851 N N . GLY A 1 106 ? -4.014 13.098 14.777 1.00 89.56 106 GLY A N 1
ATOM 852 C CA . GLY A 1 106 ? -4.916 13.421 13.665 1.00 89.56 106 GLY A CA 1
ATOM 853 C C . GLY A 1 106 ? -5.256 12.264 12.713 1.00 89.56 106 GLY A C 1
ATOM 854 O O . GLY A 1 106 ? -5.938 12.493 11.713 1.00 89.56 106 GLY A O 1
ATOM 855 N N . ARG A 1 107 ? -4.812 11.031 12.991 1.00 94.56 107 ARG A N 1
ATOM 856 C CA . ARG A 1 107 ? -5.108 9.856 12.158 1.00 94.56 107 ARG A CA 1
ATOM 857 C C . ARG A 1 107 ? -5.241 8.579 12.986 1.00 94.56 107 ARG A C 1
ATOM 859 O O . ARG A 1 107 ? -4.263 8.079 13.543 1.00 94.56 107 ARG A O 1
ATOM 866 N N . ILE A 1 108 ? -6.432 7.994 12.949 1.00 93.75 108 ILE A N 1
ATOM 867 C CA . ILE A 1 108 ? -6.746 6.678 13.507 1.00 93.75 108 ILE A CA 1
ATOM 868 C C . ILE A 1 108 ? -6.981 5.722 12.338 1.00 93.75 108 ILE A C 1
ATOM 870 O O . ILE A 1 108 ? -7.929 5.895 11.575 1.00 93.75 108 ILE A O 1
ATOM 874 N N . ASP A 1 109 ? -6.104 4.734 12.171 1.00 93.62 109 ASP A N 1
ATOM 875 C CA . ASP A 1 109 ? -6.248 3.693 11.155 1.00 93.62 109 ASP A CA 1
ATOM 876 C C . ASP A 1 109 ? -7.155 2.573 11.681 1.00 93.62 109 ASP A C 1
ATOM 878 O O . ASP A 1 109 ? -6.944 2.021 12.766 1.00 93.62 109 ASP A O 1
ATOM 882 N N . LEU A 1 110 ? -8.156 2.222 10.876 1.00 93.50 110 LEU A N 1
ATOM 883 C CA . LEU A 1 110 ? -9.216 1.282 11.219 1.00 93.50 110 LEU A CA 1
ATOM 884 C C . LEU A 1 110 ? -9.226 0.114 10.241 1.00 93.50 110 LEU A C 1
ATOM 886 O O . LEU A 1 110 ? -9.065 0.297 9.032 1.00 93.50 110 LEU A O 1
ATOM 890 N N . LEU A 1 111 ? -9.471 -1.082 10.761 1.00 92.38 111 LEU A N 1
ATOM 891 C CA . LEU A 1 111 ? -9.799 -2.265 9.979 1.00 92.38 111 LEU A CA 1
ATOM 892 C C . LEU A 1 111 ? -11.256 -2.629 10.242 1.00 92.38 111 LEU A C 1
ATOM 894 O O . LEU A 1 111 ? -11.637 -2.792 11.395 1.00 92.38 111 LEU A O 1
ATOM 898 N N . ARG A 1 112 ? -12.061 -2.757 9.191 1.00 92.81 112 ARG A N 1
ATOM 899 C CA . ARG A 1 112 ? -13.448 -3.219 9.282 1.00 92.81 112 ARG A CA 1
ATOM 900 C C . ARG A 1 112 ? -13.524 -4.739 9.169 1.00 92.81 112 ARG A C 1
ATOM 902 O O . ARG A 1 112 ? -12.653 -5.365 8.565 1.00 92.81 112 ARG A O 1
ATOM 909 N N . GLU A 1 113 ? -14.592 -5.323 9.696 1.00 90.31 113 GLU A N 1
ATOM 910 C CA . GLU A 1 113 ? -14.846 -6.768 9.685 1.00 90.31 113 GLU A CA 1
ATOM 911 C C . GLU A 1 113 ? -14.838 -7.464 8.312 1.00 90.31 113 GLU A C 1
ATOM 913 O O . GLU A 1 113 ? -14.698 -8.680 8.243 1.00 90.31 113 GLU A O 1
ATOM 918 N N . ASP A 1 114 ? -14.976 -6.729 7.209 1.00 88.56 114 ASP A N 1
ATOM 919 C CA . ASP A 1 114 ? -14.884 -7.257 5.842 1.00 88.56 114 ASP A CA 1
ATOM 920 C C . ASP A 1 114 ? -13.455 -7.198 5.266 1.00 88.56 114 ASP A C 1
ATOM 922 O O . ASP A 1 114 ? -13.227 -7.499 4.093 1.00 88.56 114 ASP A O 1
ATOM 926 N N . GLY A 1 115 ? -12.473 -6.810 6.083 1.00 85.69 115 GLY A N 1
ATOM 927 C CA . GLY A 1 115 ? -11.066 -6.705 5.704 1.00 85.69 115 GLY A CA 1
ATOM 928 C C . GLY A 1 115 ? -10.702 -5.395 5.001 1.00 85.69 115 GLY A C 1
ATOM 929 O O . GLY A 1 115 ? -9.563 -5.250 4.538 1.00 85.69 115 GLY A O 1
ATOM 930 N N . VAL A 1 116 ? -11.632 -4.437 4.913 1.00 87.06 116 VAL A N 1
ATOM 931 C CA . VAL A 1 116 ? -11.366 -3.100 4.370 1.00 87.06 116 VAL A CA 1
ATOM 932 C C . VAL A 1 116 ? -10.665 -2.246 5.423 1.00 87.06 116 VAL A C 1
ATOM 934 O O . VAL A 1 116 ? -11.163 -2.064 6.531 1.00 87.06 116 VAL A O 1
ATOM 937 N N . ALA A 1 117 ? -9.506 -1.698 5.058 1.00 89.00 117 ALA A N 1
ATOM 938 C CA . ALA A 1 117 ? -8.789 -0.731 5.878 1.00 89.00 117 ALA A CA 1
ATOM 939 C C . ALA A 1 117 ? -9.148 0.703 5.468 1.00 89.00 117 ALA A C 1
ATOM 941 O O . ALA A 1 117 ? -9.245 1.014 4.277 1.00 89.00 117 ALA A O 1
ATOM 942 N N . GLY A 1 118 ? -9.294 1.577 6.457 1.00 89.69 118 GLY A N 1
ATOM 943 C CA . GLY A 1 118 ? -9.564 3.000 6.291 1.00 89.69 118 GLY A CA 1
ATOM 944 C C . GLY A 1 118 ? -8.883 3.816 7.382 1.00 89.69 118 GLY A C 1
ATOM 945 O O . GLY A 1 118 ? -8.102 3.289 8.173 1.00 89.69 118 GLY A O 1
ATOM 946 N N . TYR A 1 119 ? -9.171 5.110 7.415 1.00 93.69 119 TYR A N 1
ATOM 947 C CA . TYR A 1 119 ? -8.749 5.978 8.505 1.00 93.69 119 TYR A CA 1
ATOM 948 C C . TYR A 1 119 ? -9.844 6.989 8.824 1.00 93.69 119 TYR A C 1
ATOM 950 O O . TYR A 1 119 ? -10.679 7.282 7.968 1.00 93.69 119 TYR A O 1
ATOM 958 N N . ALA A 1 120 ? -9.801 7.515 10.039 1.00 93.12 120 ALA A N 1
ATOM 959 C CA . ALA A 1 120 ? -10.634 8.610 10.510 1.00 93.12 120 ALA A CA 1
ATOM 960 C C . ALA A 1 120 ? -9.764 9.629 11.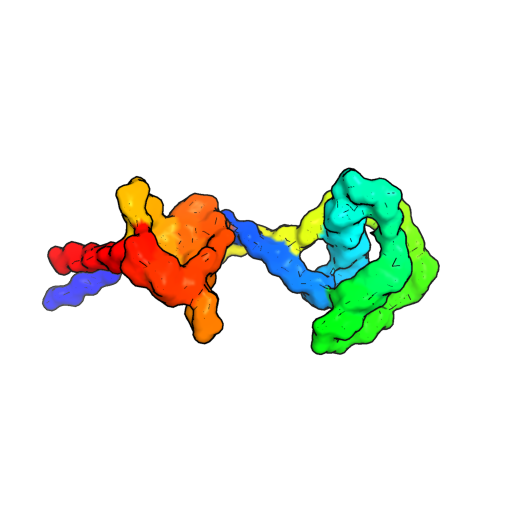258 1.00 93.12 120 ALA A C 1
ATOM 962 O O . ALA A 1 120 ? -8.685 9.289 11.761 1.00 93.12 120 ALA A O 1
ATOM 963 N N . THR A 1 121 ? -10.220 10.875 11.339 1.00 95.12 121 THR A N 1
ATOM 964 C CA . THR A 1 121 ? -9.696 11.831 12.325 1.00 95.12 121 THR A CA 1
ATOM 965 C C . THR A 1 121 ? -10.193 11.475 13.729 1.00 95.12 121 THR A C 1
ATOM 967 O O . THR A 1 121 ? -11.108 10.669 13.894 1.00 95.12 121 THR A O 1
ATOM 970 N N . GLU A 1 122 ? -9.613 12.083 14.764 1.00 93.62 122 GLU A N 1
ATOM 971 C CA . GLU A 1 122 ? -10.080 11.900 16.147 1.00 93.62 122 GLU A CA 1
ATOM 972 C C . GLU A 1 122 ? -11.540 12.351 16.326 1.00 93.62 122 GLU A C 1
ATOM 974 O O . GLU A 1 122 ? -12.329 11.653 16.963 1.00 93.62 122 GLU A O 1
ATOM 979 N N . GLU A 1 123 ? -11.923 13.471 15.705 1.00 93.81 123 GLU A N 1
ATOM 980 C CA . GLU A 1 123 ? -13.292 14.003 15.742 1.00 93.81 123 GLU A CA 1
ATOM 981 C C . GLU A 1 123 ? -14.291 13.069 15.045 1.00 93.81 123 GLU A C 1
ATOM 983 O O . GLU A 1 123 ? -15.358 12.772 15.586 1.00 93.81 123 GLU A O 1
ATOM 988 N N . GLU A 1 124 ? -13.945 12.564 13.856 1.00 94.00 124 GLU A N 1
ATOM 989 C CA . GLU A 1 124 ? -14.758 11.575 13.140 1.00 94.00 124 GLU A CA 1
ATOM 990 C C . GLU A 1 124 ? -14.886 10.288 13.953 1.00 94.00 124 GLU A C 1
ATOM 992 O O . GLU A 1 124 ? -15.974 9.718 14.054 1.00 94.00 124 GLU A O 1
ATOM 997 N N . PHE A 1 125 ? -13.787 9.850 14.569 1.00 93.50 125 PHE A N 1
ATOM 998 C CA . PHE A 1 125 ? -13.763 8.629 15.352 1.00 93.50 125 PHE A CA 1
ATOM 999 C C . PHE A 1 125 ? -14.716 8.703 16.551 1.00 93.50 125 PHE A C 1
ATOM 1001 O O . PHE A 1 125 ? -15.549 7.820 16.739 1.00 93.50 125 PHE A O 1
ATOM 1008 N N . GLN A 1 126 ? -14.663 9.796 17.313 1.00 92.31 126 GLN A N 1
ATOM 1009 C CA . GLN A 1 126 ? -15.555 10.015 18.457 1.00 92.31 126 GLN A CA 1
ATOM 1010 C C . GLN A 1 126 ? -17.025 10.162 18.049 1.00 92.31 126 GLN A C 1
ATOM 1012 O O . GLN A 1 126 ? -17.920 9.808 18.814 1.00 92.31 126 GLN A O 1
ATOM 1017 N N . LYS A 1 127 ? -17.287 10.693 16.851 1.00 94.50 127 LYS A N 1
ATOM 1018 C CA . LYS A 1 127 ? -18.645 10.944 16.361 1.00 94.50 127 LYS A CA 1
ATOM 1019 C C . LYS A 1 127 ? -19.323 9.701 15.790 1.00 94.50 127 LYS A C 1
ATOM 1021 O O . LYS A 1 127 ? -20.532 9.546 15.956 1.00 94.50 127 LYS A O 1
ATOM 1026 N N . PHE A 1 128 ? -18.582 8.866 15.066 1.00 94.12 128 PHE A N 1
ATOM 1027 C CA . PHE A 1 128 ? -19.164 7.789 14.259 1.00 94.12 128 PHE A CA 1
ATOM 1028 C C . PHE A 1 128 ? -18.987 6.393 14.852 1.00 94.12 128 PHE A C 1
ATOM 1030 O O . PHE A 1 128 ? -19.660 5.467 14.395 1.00 94.12 128 PHE A O 1
ATOM 1037 N N . PHE A 1 129 ? -18.127 6.231 15.859 1.00 95.44 129 PHE A N 1
ATOM 1038 C CA . PHE A 1 129 ? -17.794 4.926 16.412 1.00 95.44 129 PHE A CA 1
ATOM 1039 C C . PHE A 1 129 ? -18.114 4.860 17.900 1.00 95.44 129 PHE A C 1
ATOM 1041 O O . PHE A 1 129 ? -17.801 5.755 18.680 1.00 95.44 129 PHE A O 1
ATOM 1048 N N . THR A 1 130 ? -18.727 3.752 18.296 1.00 94.06 130 THR A N 1
ATOM 1049 C CA . THR A 1 130 ? -19.066 3.457 19.688 1.00 94.06 130 THR A CA 1
ATOM 1050 C C . THR A 1 130 ? -18.249 2.259 20.160 1.00 94.06 130 THR A C 1
ATOM 1052 O O . THR A 1 130 ? -18.132 1.288 19.406 1.00 94.06 130 THR A O 1
ATOM 1055 N N . PRO A 1 131 ? -17.657 2.298 21.368 1.00 93.12 131 PRO A N 1
ATOM 1056 C CA . PRO A 1 131 ? -16.982 1.137 21.931 1.00 93.12 131 PRO A CA 1
ATOM 1057 C C . PRO A 1 131 ? -17.947 -0.043 22.028 1.00 93.12 131 PRO A C 1
ATOM 1059 O O . PRO A 1 131 ? -19.078 0.111 22.493 1.00 93.12 131 PRO A O 1
ATOM 1062 N N . ILE A 1 132 ? -17.501 -1.227 21.619 1.00 89.94 132 ILE A N 1
ATOM 1063 C CA . ILE A 1 132 ? -18.251 -2.457 21.869 1.00 89.94 132 ILE A CA 1
ATOM 1064 C C . ILE A 1 132 ? -18.103 -2.752 23.362 1.00 89.94 132 ILE A C 1
ATOM 1066 O O . ILE A 1 132 ? -17.025 -3.118 23.835 1.00 89.94 132 ILE A O 1
ATOM 1070 N N . SER A 1 133 ? -19.172 -2.523 24.124 1.00 70.75 133 SER A N 1
ATOM 1071 C CA . SER A 1 133 ? -19.217 -2.861 25.544 1.00 70.75 133 SER A CA 1
ATOM 1072 C C . SER A 1 133 ? -18.987 -4.362 25.704 1.00 70.75 133 SER A C 1
ATOM 1074 O O . SER A 1 133 ? -19.677 -5.168 25.079 1.00 70.75 133 SER A O 1
ATOM 1076 N N . ARG A 1 134 ? -18.022 -4.743 26.547 1.00 57.75 134 ARG A N 1
ATOM 1077 C CA . ARG A 1 134 ? -17.934 -6.121 27.031 1.00 57.75 134 ARG A CA 1
ATOM 1078 C C . ARG A 1 134 ? -19.196 -6.372 27.850 1.00 57.75 134 ARG A C 1
ATOM 1080 O O . ARG A 1 134 ? -19.456 -5.635 28.794 1.00 57.75 134 ARG A O 1
ATOM 1087 N N . ILE A 1 135 ? -20.013 -7.329 27.427 1.00 46.12 135 ILE A N 1
ATOM 1088 C CA . ILE A 1 135 ? -21.024 -7.893 28.316 1.00 46.12 135 ILE A CA 1
ATOM 1089 C C . ILE A 1 135 ? -20.238 -8.838 29.224 1.00 46.12 135 ILE A C 1
ATOM 1091 O O . ILE A 1 135 ? -19.620 -9.777 28.718 1.00 46.12 135 ILE A O 1
ATOM 1095 N N . ASP A 1 136 ? -20.174 -8.481 30.506 1.00 39.94 136 ASP A N 1
ATOM 1096 C CA . ASP A 1 136 ? -19.571 -9.278 31.579 1.00 39.94 136 ASP A CA 1
ATOM 1097 C C . ASP A 1 136 ? -20.289 -10.625 31.768 1.00 39.94 136 ASP A C 1
ATOM 1099 O O . ASP A 1 136 ? -21.535 -10.668 31.614 1.00 39.94 136 ASP A O 1
#

Radius of gyration: 20.56 Å; chains: 1; bounding box: 45×33×61 Å